Protein AF-A0A971XLD6-F1 (afdb_monomer)

Structure (mmCIF, N/CA/C/O backbone):
data_AF-A0A971XLD6-F1
#
_entry.id   AF-A0A971XLD6-F1
#
loop_
_atom_site.group_PDB
_atom_site.id
_atom_site.type_symbol
_atom_site.label_atom_id
_atom_site.label_alt_id
_atom_site.label_comp_id
_atom_site.label_asym_id
_atom_site.label_entity_id
_atom_site.label_seq_id
_atom_site.pdbx_PDB_ins_code
_atom_site.Cartn_x
_atom_site.Cartn_y
_atom_site.Cartn_z
_atom_site.occupancy
_atom_site.B_iso_or_equiv
_atom_site.auth_seq_id
_atom_site.auth_comp_id
_atom_site.auth_asym_id
_atom_site.auth_atom_id
_atom_site.pdbx_PDB_model_num
ATOM 1 N N . ASP A 1 1 ? 14.452 -2.058 -27.903 1.00 80.19 1 ASP A N 1
ATOM 2 C CA . ASP A 1 1 ? 14.710 -1.455 -26.568 1.00 80.19 1 ASP A CA 1
ATOM 3 C C . ASP A 1 1 ? 13.515 -0.783 -25.875 1.00 80.19 1 ASP A C 1
ATOM 5 O O . ASP A 1 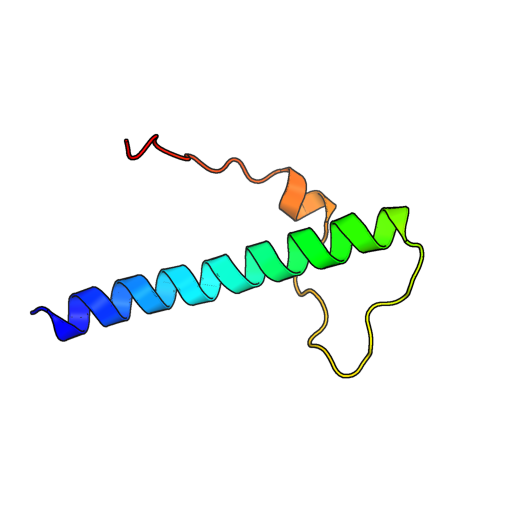1 ? 13.384 -0.921 -24.664 1.00 80.19 1 ASP A O 1
ATOM 9 N N . ARG A 1 2 ? 12.577 -0.124 -26.579 1.00 91.88 2 ARG A N 1
ATOM 10 C CA . ARG A 1 2 ? 11.408 0.531 -25.938 1.00 91.88 2 ARG A CA 1
ATOM 11 C C . ARG A 1 2 ? 10.456 -0.432 -25.210 1.00 91.88 2 ARG A C 1
ATOM 13 O O . ARG A 1 2 ? 9.998 -0.112 -24.118 1.00 91.88 2 ARG A O 1
ATOM 20 N N . PHE A 1 3 ? 10.162 -1.593 -25.800 1.00 95.25 3 PHE A N 1
ATOM 21 C CA . PHE A 1 3 ? 9.223 -2.565 -25.225 1.00 95.25 3 PHE A CA 1
ATOM 22 C C . PHE A 1 3 ? 9.677 -3.056 -23.845 1.00 95.25 3 PHE A C 1
ATOM 24 O O . PHE A 1 3 ? 8.943 -2.908 -22.873 1.00 95.25 3 PHE A O 1
ATOM 31 N N . SER A 1 4 ? 10.911 -3.554 -23.739 1.00 96.44 4 SER A N 1
ATOM 32 C CA . SER A 1 4 ? 11.465 -4.071 -22.482 1.00 96.44 4 SER A CA 1
ATOM 33 C C . SER A 1 4 ? 11.549 -2.992 -21.399 1.00 96.44 4 SER A C 1
ATOM 35 O O . SER A 1 4 ? 11.269 -3.260 -20.231 1.00 96.44 4 SER A O 1
ATOM 37 N N . HIS A 1 5 ? 11.869 -1.750 -21.782 1.00 95.75 5 HIS A N 1
ATOM 38 C CA . HIS A 1 5 ? 11.873 -0.623 -20.852 1.00 95.75 5 HIS A CA 1
ATOM 39 C C . HIS A 1 5 ? 10.471 -0.342 -20.291 1.00 95.75 5 HIS A C 1
ATOM 41 O O . HIS A 1 5 ? 10.294 -0.264 -19.076 1.00 95.75 5 HIS A O 1
ATOM 47 N N . VAL A 1 6 ? 9.460 -0.246 -21.160 1.00 96.38 6 VAL A N 1
ATOM 48 C CA . VAL A 1 6 ? 8.065 -0.024 -20.744 1.00 96.38 6 VAL A CA 1
ATOM 49 C C . VAL A 1 6 ? 7.554 -1.188 -19.892 1.00 96.38 6 VAL A C 1
ATOM 51 O O . VAL A 1 6 ? 6.959 -0.954 -18.844 1.00 96.38 6 VAL A O 1
ATOM 54 N N . GLN A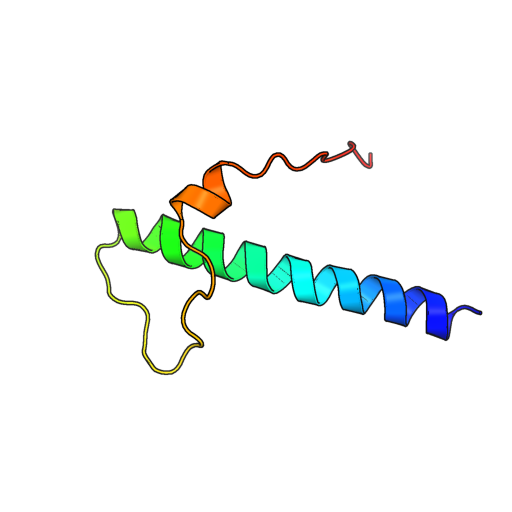 1 7 ? 7.842 -2.432 -20.282 1.00 97.62 7 GLN A N 1
ATOM 55 C CA . GLN A 1 7 ? 7.452 -3.624 -19.528 1.00 97.62 7 GLN A CA 1
ATOM 56 C C . GLN A 1 7 ? 8.023 -3.611 -18.102 1.00 97.62 7 GLN A C 1
ATOM 58 O O . GLN A 1 7 ? 7.295 -3.865 -17.143 1.00 97.62 7 GLN A O 1
ATOM 63 N N . SER A 1 8 ? 9.307 -3.272 -17.947 1.00 95.44 8 SER A N 1
ATOM 64 C CA . SER A 1 8 ? 9.949 -3.159 -16.632 1.00 95.44 8 SER A CA 1
ATOM 65 C C . SER A 1 8 ? 9.277 -2.094 -15.756 1.00 95.44 8 SER A C 1
ATOM 67 O O . SER A 1 8 ? 8.958 -2.344 -14.592 1.00 95.44 8 SER A O 1
ATOM 69 N N . ARG A 1 9 ? 8.973 -0.922 -16.331 1.00 95.00 9 ARG A N 1
ATOM 70 C CA . ARG A 1 9 ? 8.306 0.182 -15.621 1.00 95.00 9 ARG A CA 1
ATOM 71 C C . ARG A 1 9 ? 6.883 -0.191 -15.199 1.00 95.00 9 ARG A C 1
ATOM 73 O O . ARG A 1 9 ? 6.524 0.050 -14.051 1.00 95.00 9 ARG A O 1
ATOM 80 N N . LEU A 1 10 ? 6.113 -0.841 -16.074 1.00 96.94 10 LEU A N 1
ATOM 81 C CA . LEU A 1 10 ? 4.759 -1.313 -15.760 1.00 96.94 10 LEU A CA 1
ATOM 82 C C . LEU A 1 10 ? 4.760 -2.372 -14.655 1.00 96.94 10 LEU A C 1
ATOM 84 O O . LEU A 1 10 ? 3.878 -2.368 -13.802 1.00 96.94 10 LEU A O 1
ATOM 88 N N . LYS A 1 11 ? 5.769 -3.251 -14.617 1.00 95.94 11 LYS A N 1
ATOM 89 C CA . LYS A 1 11 ? 5.913 -4.236 -13.537 1.00 95.94 11 LYS A CA 1
ATOM 90 C C . LYS A 1 11 ? 6.114 -3.564 -12.176 1.00 95.94 11 LYS A C 1
ATOM 92 O O . LYS A 1 11 ? 5.506 -3.986 -11.195 1.00 95.94 11 LYS A O 1
ATOM 97 N N . ILE A 1 12 ? 6.936 -2.514 -12.123 1.00 92.88 12 ILE A N 1
ATOM 98 C CA . ILE A 1 12 ? 7.137 -1.712 -10.907 1.00 92.88 12 ILE A CA 1
ATOM 99 C C . ILE A 1 12 ? 5.829 -1.013 -10.522 1.00 92.88 12 ILE A C 1
ATOM 101 O O . ILE A 1 12 ? 5.362 -1.184 -9.402 1.00 92.88 12 ILE A O 1
ATOM 105 N N . GLN A 1 13 ? 5.187 -0.325 -11.471 1.00 94.31 13 GLN A N 1
ATOM 106 C CA . GLN A 1 13 ? 3.919 0.375 -11.239 1.00 94.31 13 GLN A CA 1
ATOM 107 C C . GLN A 1 13 ? 2.814 -0.556 -10.732 1.00 94.31 13 GLN A C 1
ATOM 109 O O . GLN A 1 13 ? 2.095 -0.198 -9.808 1.00 94.31 13 GLN A O 1
ATOM 114 N N . SER A 1 14 ? 2.689 -1.759 -11.297 1.00 94.94 14 SER A N 1
ATOM 115 C CA . SER A 1 14 ? 1.694 -2.740 -10.858 1.00 94.94 14 SER A CA 1
ATOM 116 C C . SER A 1 14 ? 1.937 -3.195 -9.422 1.00 94.94 14 SER A C 1
ATOM 118 O O . SER A 1 14 ? 0.979 -3.339 -8.669 1.00 94.94 14 SER A O 1
ATOM 120 N N . ARG A 1 15 ? 3.196 -3.418 -9.031 1.00 90.56 15 ARG A N 1
ATOM 121 C CA . ARG A 1 15 ? 3.543 -3.779 -7.651 1.00 90.56 15 ARG A CA 1
ATOM 122 C C . ARG A 1 15 ? 3.228 -2.631 -6.693 1.00 90.56 15 ARG A C 1
ATOM 124 O O . ARG A 1 15 ? 2.616 -2.853 -5.653 1.00 90.56 15 ARG A O 1
ATOM 131 N N . ASP A 1 16 ? 3.609 -1.413 -7.061 1.00 91.06 16 ASP A N 1
ATOM 132 C CA . ASP A 1 16 ? 3.396 -0.231 -6.227 1.00 91.06 16 ASP A CA 1
ATOM 133 C C . ASP A 1 16 ? 1.892 0.105 -6.118 1.00 91.06 16 ASP A C 1
ATOM 135 O O . ASP A 1 16 ? 1.426 0.555 -5.075 1.00 91.06 16 ASP A O 1
ATOM 139 N N . ALA A 1 17 ? 1.090 -0.187 -7.148 1.00 92.81 17 ALA A N 1
ATOM 140 C CA . ALA A 1 17 ? -0.362 -0.019 -7.110 1.00 92.81 17 ALA A CA 1
ATOM 141 C C . ALA A 1 17 ? -1.049 -0.941 -6.086 1.00 92.81 17 ALA A C 1
ATOM 143 O O . ALA A 1 17 ? -2.008 -0.516 -5.444 1.00 92.81 17 ALA A O 1
ATOM 144 N N . VAL A 1 18 ? -0.557 -2.173 -5.887 1.00 91.69 18 VAL A N 1
ATOM 145 C CA . VAL A 1 18 ? -1.068 -3.073 -4.832 1.00 91.69 18 VAL A CA 1
ATOM 146 C C . VAL A 1 18 ? -0.821 -2.464 -3.455 1.00 91.69 18 VAL A C 1
ATOM 148 O O . VAL A 1 18 ? -1.716 -2.448 -2.615 1.00 91.69 18 VAL A O 1
ATOM 151 N N . TRP A 1 19 ? 0.366 -1.897 -3.253 1.00 90.56 19 TRP A N 1
ATOM 152 C CA . TRP A 1 19 ? 0.722 -1.218 -2.013 1.00 90.56 19 TRP A CA 1
ATOM 153 C C . TRP A 1 19 ? -0.199 -0.024 -1.717 1.00 90.56 19 TRP A C 1
ATOM 155 O O . TRP A 1 19 ? -0.754 0.082 -0.623 1.00 90.56 19 TRP A O 1
ATOM 165 N N . TRP A 1 20 ? -0.438 0.831 -2.718 1.00 91.69 20 TRP A N 1
ATOM 166 C CA . TRP A 1 20 ? -1.375 1.953 -2.601 1.00 91.69 20 TRP A CA 1
ATOM 167 C C . TRP A 1 20 ? -2.818 1.501 -2.349 1.00 91.69 20 TRP A C 1
ATOM 169 O O . TRP A 1 20 ? -3.510 2.104 -1.527 1.00 91.69 20 TRP A O 1
ATOM 179 N N . LYS A 1 21 ? -3.273 0.434 -3.022 1.00 94.38 21 LYS A N 1
ATOM 180 C CA . LYS A 1 21 ? -4.603 -0.162 -2.815 1.00 94.38 21 LYS A CA 1
ATOM 181 C C . LYS A 1 21 ? -4.788 -0.563 -1.352 1.00 94.38 21 LYS A C 1
ATOM 183 O O . LYS A 1 21 ? -5.763 -0.146 -0.728 1.00 94.38 21 LYS A O 1
ATOM 188 N N . ASP A 1 22 ? -3.850 -1.334 -0.810 1.00 93.56 22 ASP A N 1
ATOM 189 C CA . ASP A 1 22 ? -3.911 -1.840 0.561 1.00 93.56 22 ASP A CA 1
ATOM 190 C C . ASP A 1 22 ? -3.883 -0.692 1.577 1.00 93.56 22 ASP A C 1
ATOM 192 O O . ASP A 1 22 ? -4.704 -0.662 2.493 1.00 93.56 22 ASP A O 1
ATOM 196 N N . ALA A 1 23 ? -3.004 0.297 1.373 1.00 93.12 23 ALA A N 1
ATOM 197 C CA . ALA A 1 23 ? -2.890 1.461 2.249 1.00 93.12 23 ALA A CA 1
ATOM 198 C C . ALA A 1 23 ? -4.196 2.257 2.312 1.00 93.12 23 ALA A C 1
ATOM 200 O O . ALA A 1 23 ? -4.682 2.554 3.403 1.00 93.12 23 ALA A O 1
ATOM 201 N N . CYS A 1 24 ? -4.799 2.556 1.158 1.00 94.31 24 CYS A N 1
ATOM 202 C CA . CYS A 1 24 ? -6.071 3.269 1.097 1.00 94.31 24 CYS A CA 1
ATOM 203 C C . CYS A 1 24 ? -7.207 2.463 1.739 1.00 94.31 24 CYS A C 1
ATOM 205 O O . CYS A 1 24 ? -7.953 3.007 2.554 1.00 94.31 24 CYS A O 1
ATOM 207 N N . LEU A 1 25 ? -7.340 1.175 1.400 1.00 94.31 25 LEU A N 1
ATOM 208 C CA . LEU A 1 25 ? -8.405 0.326 1.940 1.00 94.31 25 LEU A CA 1
ATOM 209 C C . LEU A 1 25 ? -8.320 0.221 3.463 1.00 94.31 25 LEU A C 1
ATOM 211 O O . LEU A 1 25 ? -9.320 0.446 4.143 1.00 94.31 25 LEU A O 1
ATOM 215 N N . LEU A 1 26 ? -7.135 -0.075 3.995 1.00 94.38 26 LEU A N 1
ATOM 216 C CA . LEU A 1 26 ? -6.930 -0.226 5.432 1.00 94.38 26 LEU A CA 1
ATOM 217 C C . LEU A 1 26 ? -7.065 1.106 6.171 1.00 94.38 26 LEU A C 1
ATOM 219 O O . LEU A 1 26 ? -7.690 1.150 7.225 1.00 94.38 26 LEU A O 1
ATOM 223 N N . TYR A 1 27 ? -6.542 2.203 5.617 1.00 95.06 27 TYR A N 1
ATOM 224 C CA . TYR A 1 27 ? -6.685 3.524 6.225 1.00 95.06 27 TYR A CA 1
ATOM 225 C C . TYR A 1 27 ? -8.152 3.953 6.301 1.00 95.06 27 TYR A C 1
ATOM 227 O O . TYR A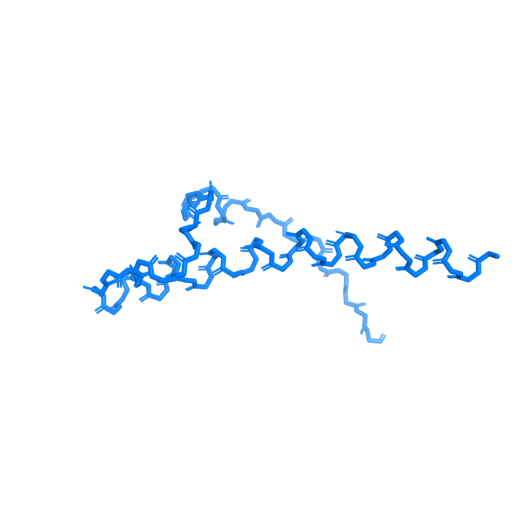 1 27 ? -8.621 4.340 7.362 1.00 95.06 27 TYR A O 1
ATOM 235 N N . PHE A 1 28 ? -8.926 3.855 5.218 1.00 95.25 28 PHE A N 1
ATOM 236 C CA . PHE A 1 28 ? -10.339 4.242 5.279 1.00 95.25 28 PHE A CA 1
ATOM 237 C C . PHE A 1 28 ? -11.194 3.254 6.074 1.00 95.25 28 PHE A C 1
ATOM 239 O O . PHE A 1 28 ? -12.230 3.644 6.621 1.00 95.25 28 PHE A O 1
ATOM 246 N N . GLN A 1 29 ? -10.774 1.994 6.193 1.00 94.69 29 GLN A N 1
ATOM 247 C CA . GLN A 1 29 ? -11.422 1.026 7.071 1.00 94.69 29 GLN A CA 1
ATOM 248 C C . GLN A 1 29 ? -11.384 1.469 8.542 1.00 94.69 29 GLN A C 1
ATOM 250 O O . GLN A 1 29 ? -12.403 1.324 9.218 1.00 94.69 29 GLN A O 1
ATOM 255 N N . THR A 1 30 ? -10.281 2.057 9.031 1.00 94.19 30 THR A N 1
ATOM 256 C CA . THR A 1 30 ? -10.183 2.495 10.441 1.00 94.19 30 THR A CA 1
ATOM 257 C C . THR A 1 30 ? -11.210 3.568 10.805 1.00 94.19 30 THR A C 1
ATOM 259 O O . THR A 1 30 ? -11.689 3.594 11.934 1.00 94.19 30 THR A O 1
ATOM 262 N N . TYR A 1 31 ? -11.585 4.434 9.858 1.00 95.62 31 TYR A N 1
ATOM 263 C CA . TYR A 1 31 ? -12.551 5.513 10.099 1.00 95.62 31 TYR A CA 1
ATOM 264 C C . TYR A 1 31 ? -13.982 5.132 9.718 1.00 95.62 31 TYR A C 1
ATOM 266 O O . TYR A 1 31 ? -14.933 5.523 10.393 1.00 95.62 31 TYR A O 1
ATOM 274 N N . SER A 1 32 ? -14.157 4.363 8.639 1.00 95.88 32 SER A N 1
ATOM 275 C CA . SER A 1 32 ? -15.486 3.925 8.197 1.00 95.88 32 SER A CA 1
ATOM 276 C C . SER A 1 32 ? -16.059 2.795 9.053 1.00 95.88 32 SER A C 1
ATOM 278 O O . SER A 1 32 ? -17.276 2.617 9.059 1.00 95.88 32 SER A O 1
ATOM 280 N N . ASN A 1 33 ? -15.209 2.040 9.762 1.00 93.69 33 ASN A N 1
ATOM 281 C CA . ASN A 1 33 ? -15.571 0.860 10.556 1.00 93.69 33 ASN A CA 1
ATOM 282 C C . ASN A 1 33 ? -16.344 -0.206 9.758 1.00 93.69 33 ASN A C 1
ATOM 284 O O . ASN A 1 33 ? -17.112 -0.988 10.318 1.00 93.69 33 ASN A O 1
ATOM 288 N N . ARG A 1 34 ? -16.165 -0.239 8.431 1.00 93.88 34 ARG A N 1
ATOM 289 C CA . ARG A 1 34 ? -16.811 -1.216 7.550 1.00 93.88 34 ARG A CA 1
ATOM 290 C C . ARG A 1 34 ? -15.840 -2.339 7.185 1.00 93.88 34 ARG A C 1
ATOM 292 O O . ARG A 1 34 ? -14.662 -2.076 6.941 1.00 93.88 34 ARG A O 1
ATOM 299 N N . PRO A 1 35 ? -16.305 -3.595 7.109 1.00 92.88 35 PRO A N 1
ATOM 300 C CA . PRO A 1 35 ? -15.476 -4.678 6.603 1.00 92.88 35 PRO A CA 1
ATOM 301 C C . PRO A 1 35 ? -15.182 -4.475 5.111 1.00 92.88 35 PRO A C 1
ATOM 303 O O . PRO A 1 35 ? -16.028 -3.982 4.361 1.00 92.88 35 PRO A O 1
ATOM 306 N N . ILE A 1 36 ? -13.994 -4.893 4.672 1.00 91.31 36 ILE A N 1
ATOM 307 C CA . ILE A 1 36 ? -13.653 -4.929 3.246 1.00 91.31 36 ILE A CA 1
ATOM 308 C C . ILE A 1 36 ? -14.520 -6.009 2.568 1.00 91.31 36 ILE A C 1
ATOM 310 O O . ILE A 1 36 ? -14.578 -7.136 3.074 1.00 91.31 36 ILE A O 1
ATOM 314 N N . PRO A 1 37 ? -15.203 -5.702 1.446 1.00 93.44 37 PRO A N 1
ATOM 315 C CA . PRO A 1 37 ? -16.033 -6.672 0.737 1.00 93.44 37 PRO A CA 1
ATOM 316 C C . PRO A 1 37 ? -15.253 -7.917 0.300 1.00 93.44 37 PRO A C 1
ATOM 318 O O . PRO A 1 37 ? -14.160 -7.808 -0.245 1.00 93.44 37 PRO A O 1
ATOM 321 N N . TYR A 1 38 ? -15.854 -9.101 0.454 1.00 90.38 38 TYR A N 1
ATOM 322 C CA . TYR A 1 38 ? -15.213 -10.381 0.109 1.00 90.38 38 TYR A CA 1
ATOM 323 C C . TYR A 1 38 ? -14.912 -10.545 -1.390 1.00 90.38 38 TYR A C 1
ATOM 325 O O . TYR A 1 38 ? -14.026 -11.303 -1.764 1.00 90.38 38 TYR A O 1
ATOM 333 N N . ALA A 1 39 ? -15.639 -9.825 -2.249 1.00 92.44 39 ALA A N 1
ATOM 334 C CA . ALA A 1 39 ? -15.425 -9.837 -3.696 1.00 92.44 39 ALA A CA 1
ATOM 335 C C . ALA A 1 39 ? -14.107 -9.166 -4.126 1.00 92.44 39 ALA A C 1
ATOM 337 O O . ALA A 1 39 ? -13.715 -9.283 -5.284 1.00 92.44 39 ALA A O 1
ATOM 338 N N . ILE A 1 40 ? -13.446 -8.442 -3.219 1.00 90.12 40 ILE A N 1
ATOM 339 C CA . ILE A 1 40 ? -12.178 -7.766 -3.477 1.00 90.12 40 ILE A CA 1
ATOM 340 C C . ILE A 1 40 ? -11.065 -8.574 -2.812 1.00 90.12 40 ILE A C 1
ATOM 342 O O . ILE A 1 40 ? -11.222 -9.076 -1.698 1.00 90.12 40 ILE A O 1
ATOM 346 N N . GLU A 1 41 ? -9.924 -8.678 -3.492 1.00 88.81 41 GLU A N 1
ATOM 347 C CA . GLU A 1 41 ? -8.705 -9.219 -2.896 1.00 88.81 41 GLU A CA 1
ATOM 348 C C . GLU A 1 41 ? -8.409 -8.527 -1.566 1.00 88.81 41 GLU A C 1
ATOM 350 O O . GLU A 1 41 ? -8.340 -7.295 -1.492 1.00 88.81 41 GLU A O 1
ATOM 355 N N . ARG A 1 42 ? -8.214 -9.330 -0.519 1.00 89.56 42 ARG A N 1
ATOM 356 C CA . ARG A 1 42 ? -7.869 -8.799 0.795 1.00 89.56 42 ARG A CA 1
ATOM 357 C C . ARG A 1 42 ? -6.499 -8.116 0.748 1.00 89.56 42 ARG A C 1
ATOM 359 O O . ARG A 1 42 ? -5.630 -8.589 0.011 1.00 89.56 42 ARG A O 1
ATOM 366 N N . PRO A 1 43 ? -6.299 -7.051 1.544 1.00 90.75 43 PRO A N 1
ATOM 367 C CA . PRO A 1 43 ? -4.979 -6.477 1.726 1.00 90.75 43 PRO A CA 1
ATOM 368 C C . PRO A 1 43 ? -3.988 -7.556 2.148 1.00 90.75 43 PRO A C 1
ATOM 370 O O . PRO A 1 43 ? -4.294 -8.371 3.020 1.00 90.75 43 PRO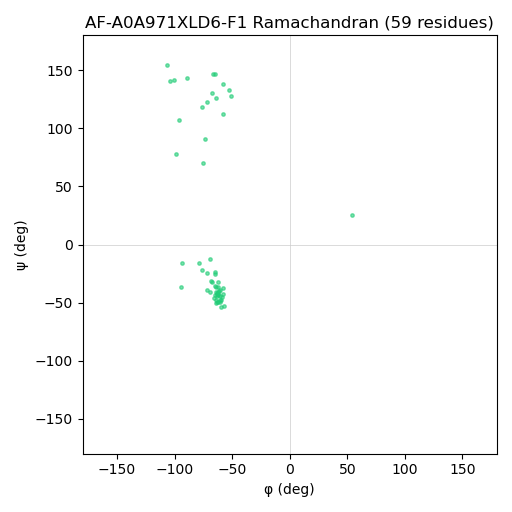 A O 1
ATOM 373 N N . VAL A 1 44 ? -2.827 -7.579 1.499 1.00 89.69 44 VAL A N 1
ATOM 374 C CA . VAL A 1 44 ? -1.763 -8.546 1.814 1.00 89.69 44 VAL A CA 1
ATOM 375 C C . VAL A 1 44 ? -0.760 -7.972 2.814 1.00 89.69 44 VAL A C 1
ATOM 377 O O . VAL A 1 44 ? 0.005 -8.721 3.415 1.00 89.69 44 VAL A O 1
ATOM 380 N N . HIS A 1 45 ? -0.774 -6.651 3.001 1.00 88.06 45 HIS A N 1
ATOM 381 C CA . HIS A 1 45 ? 0.056 -5.926 3.958 1.00 88.06 45 HIS A CA 1
ATOM 382 C C . HIS A 1 45 ? -0.769 -5.437 5.153 1.00 88.06 45 HIS A C 1
ATOM 384 O O . HIS A 1 45 ? -1.957 -5.161 5.019 1.00 88.06 45 HIS A O 1
ATOM 390 N N . GLU A 1 46 ? -0.116 -5.252 6.298 1.00 89.00 46 GLU A N 1
ATOM 391 C CA . GLU A 1 46 ? -0.711 -4.651 7.498 1.00 89.00 46 GLU A CA 1
ATOM 392 C C . GLU A 1 46 ? -0.548 -3.125 7.501 1.00 89.00 46 GLU A C 1
ATOM 394 O O . GLU A 1 46 ? 0.502 -2.604 7.118 1.00 89.00 46 GLU A O 1
ATOM 399 N N . LEU A 1 47 ? -1.549 -2.388 8.002 1.00 89.00 47 LEU A N 1
ATOM 400 C CA . LEU A 1 47 ? -1.547 -0.915 7.980 1.00 89.00 47 LEU A CA 1
ATOM 401 C C . LEU A 1 47 ? -0.334 -0.311 8.703 1.00 89.00 47 LEU A C 1
ATOM 403 O O . LEU A 1 47 ? 0.222 0.691 8.255 1.00 89.00 47 LEU A O 1
ATOM 407 N N . GL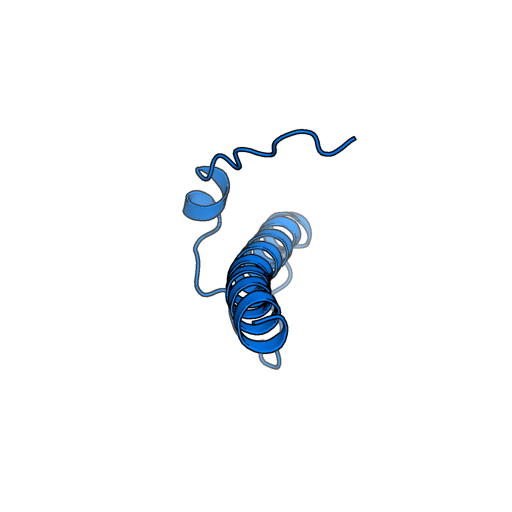U A 1 48 ? 0.088 -0.918 9.810 1.00 89.12 48 GLU A N 1
ATOM 408 C CA . GLU A 1 48 ? 1.237 -0.445 10.587 1.00 89.12 48 GLU A CA 1
ATOM 409 C C . GLU A 1 48 ? 2.565 -0.607 9.839 1.00 89.12 48 GLU A C 1
ATOM 411 O O . GLU A 1 48 ? 3.443 0.246 9.959 1.00 89.12 48 GLU A O 1
ATOM 416 N N . GLU A 1 49 ? 2.704 -1.641 9.008 1.00 88.94 49 GLU A N 1
ATOM 417 C CA . GLU A 1 49 ? 3.875 -1.796 8.141 1.00 88.94 49 GLU A CA 1
ATOM 418 C C . GLU A 1 49 ? 3.852 -0.766 7.006 1.00 88.94 49 GLU A C 1
ATOM 420 O O . GLU A 1 49 ? 4.872 -0.144 6.703 1.00 88.94 49 GLU A O 1
ATOM 425 N N . LEU A 1 50 ? 2.669 -0.499 6.441 1.00 88.00 50 LEU A N 1
ATOM 426 C CA . LEU A 1 50 ? 2.485 0.505 5.389 1.00 88.00 50 LEU A CA 1
ATOM 427 C C . LEU A 1 50 ? 2.848 1.921 5.869 1.00 88.00 50 LEU A C 1
ATOM 429 O O . LEU A 1 50 ? 3.506 2.664 5.143 1.00 88.00 50 LEU A O 1
ATOM 433 N N . LYS A 1 51 ? 2.495 2.283 7.109 1.00 87.50 51 LYS A N 1
ATOM 434 C CA . LYS A 1 51 ? 2.812 3.594 7.711 1.00 87.50 51 LYS A CA 1
ATOM 435 C C . LYS A 1 51 ? 4.308 3.850 7.907 1.00 87.50 51 LYS A C 1
ATOM 437 O O . LYS A 1 51 ? 4.722 5.006 7.965 1.00 87.50 51 LYS A O 1
ATOM 442 N N . LYS A 1 52 ? 5.126 2.801 8.039 1.00 89.81 52 LYS A N 1
ATOM 443 C CA . LYS A 1 52 ? 6.581 2.929 8.254 1.00 89.81 52 LYS A CA 1
ATOM 444 C C . LYS A 1 52 ? 7.344 3.232 6.968 1.00 89.81 52 LYS A C 1
ATOM 446 O O . LYS A 1 52 ? 8.510 3.627 7.025 1.00 89.81 52 LYS A O 1
ATOM 451 N N . ILE A 1 53 ? 6.715 3.033 5.813 1.00 85.19 53 ILE A N 1
ATOM 452 C CA . ILE A 1 53 ? 7.371 3.192 4.522 1.00 85.19 53 ILE A CA 1
ATOM 453 C C . ILE A 1 53 ? 7.61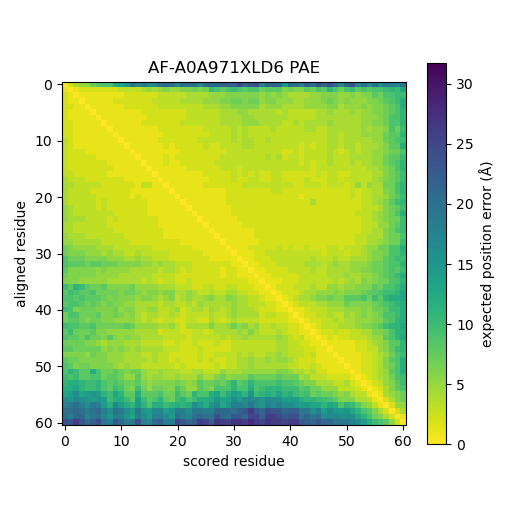5 4.671 4.250 1.00 85.19 53 ILE A C 1
ATOM 455 O O . ILE A 1 53 ? 6.702 5.493 4.211 1.00 85.19 53 ILE A O 1
ATOM 459 N N . LYS A 1 54 ? 8.888 4.998 4.031 1.00 81.81 54 LYS A N 1
ATOM 460 C CA . LYS A 1 54 ? 9.318 6.314 3.574 1.00 81.81 54 LYS A CA 1
ATOM 461 C C . LYS A 1 54 ? 9.486 6.264 2.068 1.00 81.81 54 LYS A C 1
ATOM 463 O O . LYS A 1 54 ? 1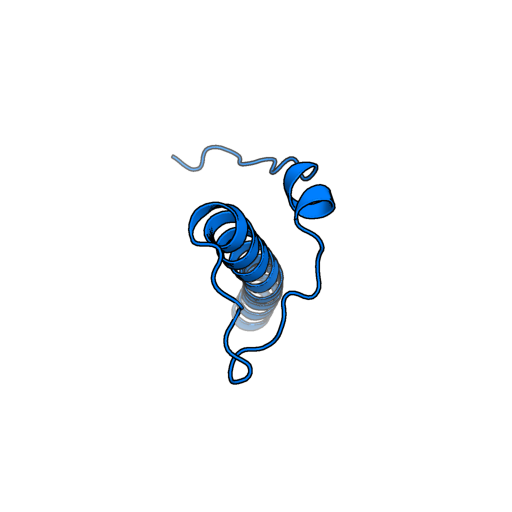0.427 5.655 1.564 1.00 81.81 54 LYS A O 1
ATOM 46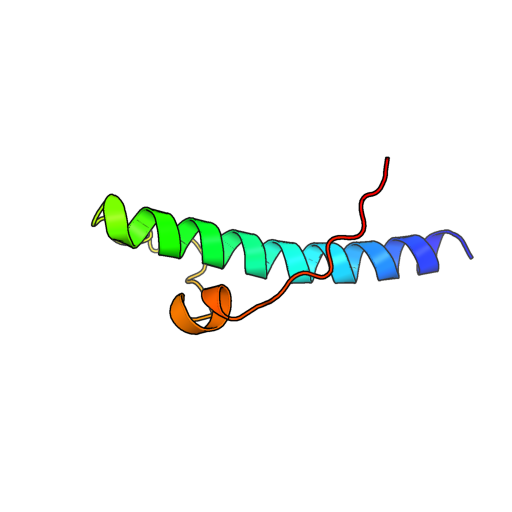8 N N . LEU A 1 55 ? 8.561 6.896 1.359 1.00 79.94 55 LEU A N 1
ATOM 469 C CA . LEU A 1 55 ? 8.692 7.089 -0.075 1.00 79.94 55 LEU A CA 1
ATOM 470 C C . LEU A 1 55 ? 9.697 8.219 -0.316 1.00 79.94 55 LEU A C 1
ATOM 472 O O . LEU A 1 55 ? 9.460 9.355 0.091 1.00 79.94 55 LEU A O 1
ATOM 476 N N . ASP A 1 56 ? 10.806 7.913 -0.987 1.00 76.44 56 ASP A N 1
ATOM 477 C CA . ASP A 1 56 ? 11.710 8.931 -1.532 1.00 76.44 56 ASP A CA 1
ATOM 478 C C . ASP A 1 56 ? 11.067 9.533 -2.792 1.00 76.44 56 ASP A C 1
ATOM 480 O O . ASP A 1 56 ? 11.431 9.230 -3.932 1.00 76.44 56 ASP A O 1
ATOM 484 N N . LEU A 1 57 ? 10.000 10.310 -2.576 1.00 75.06 57 LEU A N 1
ATOM 485 C CA . LEU A 1 57 ? 9.293 11.025 -3.631 1.00 75.06 57 LEU A CA 1
ATOM 486 C C . LEU A 1 57 ? 10.162 12.201 -4.064 1.00 75.06 57 LEU A C 1
ATOM 488 O O . LEU A 1 57 ? 10.078 13.301 -3.520 1.00 75.06 57 LEU A O 1
ATOM 492 N N . LYS A 1 58 ? 11.010 11.971 -5.064 1.00 72.94 58 LYS A N 1
ATOM 493 C CA . LYS A 1 58 ? 11.704 13.063 -5.741 1.00 72.94 58 LYS A CA 1
ATOM 494 C C . LYS A 1 58 ? 10.656 13.926 -6.439 1.00 72.94 58 LYS A C 1
ATOM 496 O O . LYS A 1 58 ? 9.840 13.413 -7.204 1.00 72.94 58 LYS A O 1
ATOM 501 N N . HIS A 1 59 ? 10.665 15.229 -6.158 1.00 61.72 59 HIS A N 1
ATOM 502 C CA . HIS A 1 59 ? 9.837 16.185 -6.883 1.00 61.72 59 HIS A CA 1
ATOM 503 C C . HIS A 1 59 ? 10.178 16.098 -8.374 1.00 61.72 59 HIS A C 1
ATOM 505 O O . HIS A 1 59 ? 11.283 16.439 -8.790 1.00 61.72 59 HIS A O 1
ATOM 511 N N . HIS A 1 60 ? 9.230 15.607 -9.163 1.00 56.69 60 HIS A N 1
ATOM 512 C CA . HIS A 1 60 ? 9.279 15.652 -10.615 1.00 56.69 60 HIS A CA 1
ATOM 513 C C . HIS A 1 60 ? 8.416 16.832 -11.063 1.00 56.69 60 HIS A C 1
ATOM 515 O O . HIS A 1 60 ? 7.266 16.635 -11.445 1.00 56.69 60 HIS A O 1
ATOM 521 N N . ASN A 1 61 ? 8.963 18.044 -10.937 1.00 42.81 61 ASN A N 1
ATOM 522 C CA . ASN A 1 61 ? 8.438 19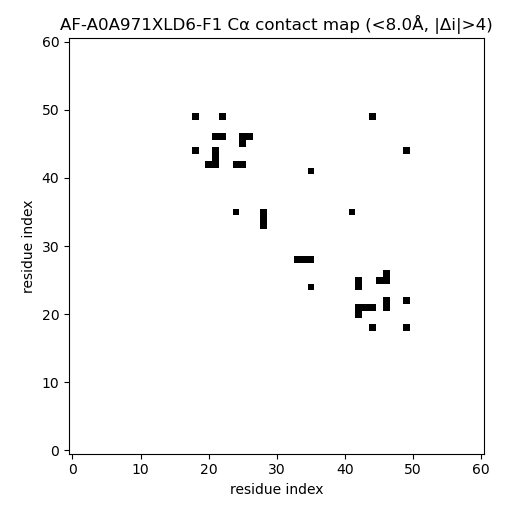.246 -11.586 1.00 42.81 61 ASN A CA 1
ATOM 523 C C . ASN A 1 61 ? 9.436 19.702 -12.645 1.00 42.81 61 ASN A C 1
ATOM 525 O O . ASN A 1 61 ? 10.634 19.796 -12.293 1.00 42.81 61 ASN A O 1
#

Radius of gyration: 14.92 Å; Cα contacts (8 Å, |Δi|>4): 20; chains: 1; bounding box: 32×30×37 Å

Nearest PDB structures (foldseek):
  1h41-assembly1_A  TM=9.702E-01  e=6.883E-03  Cellvibrio japonicus
  1gql-assembly1_B  TM=9.598E-01  e=8.488E-03  Cellvibrio japonicus
  1h41-assembly1_B  TM=9.541E-01  e=1.204E-02  Cellvibrio japonicus

Solvent-accessible surface area (backbone atoms only — not comparable to full-atom values): 3936 Å² total; per-residue (Å²): 115,68,66,65,54,50,51,54,52,50,55,51,52,56,56,52,47,53,53,53,50,30,46,52,54,50,57,50,28,74,77,68,73,52,81,80,60,84,93,47,86,72,62,90,69,56,63,75,62,57,71,69,61,78,78,87,74,71,86,88,125

Sequence (61 aa):
DRFSHVQSRLKIQSRDAVWWKDACLLYFQTYSNRPIPYAIERPVHELEELKKIKLDLKHHN

Mean predicted aligned error: 5.04 Å

pLDDT: mean 89.2, std 9.77, range [42.81, 97.62]

Foldseek 3Di:
DVVVVVVVVVVVVVVVVLLVVQLVVQVVCVVVVDDDDPVDDHRPDDNVVSVPDDDPPDDPD

Secondary structure (DSSP, 8-state):
-HHHHHHHHHHHHHHHHHHHHHHHHHHHHHHH-PPPPTTSPPPSS-HHHHHT---------